Protein AF-A0A8I1I4Y7-F1 (afdb_monomer_lite)

Radius of gyration: 14.71 Å; chains: 1; bounding box: 39×27×34 Å

pLDDT: mean 88.8, std 13.3, range [42.88, 98.38]

Sequence (79 aa):
MAGTNDSTILDSPHLGHLWETFVLSELRKSLFLRHPEATLWFYRDQQKEADFVISYGSKLYLLDAKWKEIPPQSAFKNL

Foldseek 3Di:
DDDDDPVCLVVDPCVQVVQLVVVVVVVVVCCVVPPVVKDKDWDDDPADGASIWIDHDPDIDGHHGDPDPDDDPVVDPGD

Secondary structure (DSSP, 8-state):
-----TTTGGG-TTHHHHHHHHHHHHHHHHHHHH-TT-EEEEEE-SS-EEEEEEEETTEEEEE---SSSS--GGG-S--

Structure (mmCIF, N/CA/C/O backbone):
data_AF-A0A8I1I4Y7-F1
#
_entry.id   AF-A0A8I1I4Y7-F1
#
loop_
_atom_site.group_PDB
_atom_site.id
_atom_site.type_symbol
_atom_site.label_atom_id
_atom_site.label_alt_id
_atom_site.label_comp_id
_atom_site.label_asym_id
_atom_site.label_entity_id
_atom_site.label_seq_id
_atom_site.pdbx_PDB_ins_code
_atom_site.Cartn_x
_atom_site.Cartn_y
_atom_site.Cartn_z
_atom_site.occupancy
_atom_site.B_iso_or_equiv
_atom_site.auth_seq_id
_atom_site.auth_comp_id
_atom_site.auth_asym_id
_atom_site.auth_atom_id
_atom_site.pdbx_PDB_model_num
ATOM 1 N N . MET A 1 1 ? 20.359 -18.311 -5.809 1.00 42.88 1 MET A N 1
ATOM 2 C CA . MET A 1 1 ? 19.745 -17.034 -5.396 1.00 42.88 1 MET A CA 1
ATOM 3 C C . MET A 1 1 ? 20.461 -15.941 -6.162 1.00 42.88 1 MET A C 1
ATOM 5 O O . MET A 1 1 ? 21.650 -15.765 -5.938 1.00 42.88 1 MET A O 1
ATOM 9 N N . ALA A 1 2 ? 19.818 -15.337 -7.160 1.00 46.44 2 ALA A N 1
ATOM 10 C CA . ALA A 1 2 ? 20.467 -14.315 -7.976 1.00 46.44 2 ALA A CA 1
ATOM 11 C C . ALA A 1 2 ? 20.575 -13.033 -7.144 1.00 46.44 2 ALA A C 1
ATOM 13 O O . ALA A 1 2 ? 19.566 -12.388 -6.869 1.00 46.44 2 ALA A O 1
ATOM 14 N N . GLY A 1 3 ? 21.787 -12.725 -6.682 1.00 53.50 3 GLY A N 1
ATOM 15 C CA . GLY A 1 3 ? 22.095 -11.423 -6.110 1.00 53.50 3 GLY A CA 1
ATOM 16 C C . GLY A 1 3 ? 21.891 -10.371 -7.191 1.00 53.50 3 GLY A C 1
ATOM 17 O O . GLY A 1 3 ? 22.473 -10.462 -8.269 1.00 53.50 3 GLY A O 1
ATOM 18 N N . THR A 1 4 ? 21.012 -9.413 -6.933 1.00 54.06 4 THR A N 1
ATOM 19 C CA . THR A 1 4 ? 20.859 -8.233 -7.776 1.00 54.06 4 THR A CA 1
ATOM 20 C C . THR A 1 4 ? 22.117 -7.389 -7.606 1.00 54.06 4 THR A C 1
ATOM 22 O O . THR A 1 4 ? 22.317 -6.809 -6.544 1.00 54.06 4 THR A O 1
ATOM 25 N N . ASN A 1 5 ? 22.980 -7.332 -8.620 1.00 62.84 5 ASN A N 1
ATOM 26 C CA . ASN A 1 5 ? 24.017 -6.303 -8.664 1.00 62.84 5 ASN A CA 1
ATOM 27 C C . ASN A 1 5 ? 23.323 -4.933 -8.751 1.00 62.84 5 ASN A C 1
ATOM 29 O O . ASN A 1 5 ? 22.363 -4.798 -9.518 1.00 62.84 5 ASN A O 1
ATOM 33 N N . ASP A 1 6 ? 23.815 -3.926 -8.023 1.00 64.88 6 ASP A N 1
ATOM 34 C CA . ASP A 1 6 ? 23.229 -2.573 -7.951 1.00 64.88 6 ASP A CA 1
ATOM 35 C C . ASP A 1 6 ? 22.929 -1.965 -9.333 1.00 64.88 6 ASP A C 1
ATOM 37 O O . ASP A 1 6 ? 21.933 -1.269 -9.517 1.00 64.88 6 ASP A O 1
ATOM 41 N N . SER A 1 7 ? 23.740 -2.293 -10.342 1.00 66.56 7 SER A N 1
ATOM 42 C CA . SER A 1 7 ? 23.592 -1.819 -11.722 1.00 66.56 7 SER A CA 1
ATOM 43 C C . SER A 1 7 ? 22.442 -2.450 -12.516 1.00 66.56 7 SER A C 1
ATOM 45 O O . SER A 1 7 ? 22.144 -1.983 -13.609 1.00 66.56 7 SER A O 1
ATOM 47 N N . THR A 1 8 ? 21.799 -3.501 -12.003 1.00 77.19 8 THR A N 1
ATOM 48 C CA . THR A 1 8 ? 20.777 -4.285 -12.732 1.00 77.19 8 THR A CA 1
ATOM 49 C C . THR A 1 8 ? 19.401 -4.251 -12.079 1.00 77.19 8 THR A C 1
ATOM 51 O O . THR A 1 8 ? 18.425 -4.736 -12.646 1.00 77.19 8 THR A O 1
ATOM 54 N N . ILE A 1 9 ? 19.297 -3.672 -10.880 1.00 80.50 9 ILE A N 1
ATOM 55 C CA . ILE A 1 9 ? 18.056 -3.697 -10.102 1.00 80.50 9 ILE A CA 1
ATOM 56 C C . ILE A 1 9 ? 16.937 -2.889 -10.767 1.00 80.50 9 ILE A C 1
ATOM 58 O O . ILE A 1 9 ? 15.773 -3.256 -10.645 1.00 80.50 9 ILE A O 1
ATOM 62 N N . LEU A 1 10 ? 17.294 -1.843 -11.520 1.00 84.69 10 LEU A N 1
ATOM 63 C CA . LEU A 1 10 ? 16.344 -0.997 -12.246 1.00 84.69 10 LEU A CA 1
ATOM 64 C C . LEU A 1 10 ? 15.675 -1.716 -13.425 1.00 84.69 10 LEU A C 1
ATOM 66 O O . LEU A 1 10 ? 14.547 -1.385 -13.778 1.00 84.69 10 LEU A O 1
ATOM 70 N N . ASP A 1 11 ? 16.340 -2.720 -13.992 1.00 84.75 11 ASP A N 1
ATOM 71 C CA . ASP A 1 11 ? 15.802 -3.541 -15.083 1.00 84.75 11 ASP A CA 1
ATOM 72 C C . ASP A 1 11 ? 15.241 -4.877 -14.571 1.00 84.75 11 ASP A C 1
ATOM 74 O O . ASP A 1 11 ? 14.744 -5.705 -15.337 1.00 84.75 11 ASP A O 1
ATOM 78 N N . SER A 1 12 ? 15.314 -5.107 -13.258 1.00 86.81 12 SER A N 1
ATOM 79 C CA . SER A 1 12 ? 14.849 -6.339 -12.641 1.00 86.81 12 SER A CA 1
ATOM 80 C C . SER A 1 12 ? 13.321 -6.427 -12.675 1.00 86.81 12 SER A C 1
ATOM 82 O O . SER A 1 12 ? 12.640 -5.472 -12.286 1.00 86.81 12 SER A O 1
ATOM 84 N N . PRO A 1 13 ? 12.744 -7.603 -12.988 1.00 86.62 13 PRO A N 1
ATOM 85 C CA . PRO A 1 13 ? 11.305 -7.828 -12.840 1.00 86.62 13 PRO A CA 1
ATOM 86 C C . PRO A 1 13 ? 10.828 -7.690 -11.381 1.00 86.62 13 PRO A C 1
ATOM 88 O O . PRO A 1 13 ? 9.629 -7.592 -11.133 1.00 86.62 13 PRO A O 1
ATOM 91 N N . HIS A 1 14 ? 11.747 -7.671 -10.408 1.00 89.44 14 HIS A N 1
ATOM 92 C CA . HIS A 1 14 ? 11.444 -7.502 -8.987 1.00 89.44 14 HIS A CA 1
ATOM 93 C C . HIS A 1 14 ? 11.416 -6.042 -8.520 1.00 89.44 14 HIS A C 1
ATOM 95 O O . HIS A 1 14 ? 11.038 -5.807 -7.374 1.00 89.44 14 HIS A O 1
ATOM 101 N N . LEU A 1 15 ? 11.784 -5.068 -9.364 1.00 91.00 15 LEU A N 1
ATOM 102 C CA . LEU A 1 15 ? 11.834 -3.654 -8.971 1.00 91.00 15 LEU A CA 1
ATOM 103 C C . LEU A 1 15 ? 10.503 -3.170 -8.379 1.00 91.00 15 LEU A C 1
ATOM 105 O O . LEU A 1 15 ? 10.502 -2.498 -7.351 1.00 91.00 15 LEU A O 1
ATOM 109 N N . GLY A 1 16 ? 9.380 -3.558 -8.993 1.00 90.81 16 GLY A N 1
ATOM 110 C CA . GLY A 1 16 ? 8.040 -3.231 -8.498 1.00 90.81 16 GLY A CA 1
ATOM 111 C C . GLY A 1 16 ? 7.799 -3.762 -7.084 1.00 90.81 16 GLY A C 1
ATOM 112 O O . GLY A 1 16 ? 7.505 -2.985 -6.185 1.00 90.81 16 GLY A O 1
ATOM 113 N N . HIS A 1 17 ? 8.048 -5.054 -6.853 1.00 91.81 17 HIS A N 1
ATOM 114 C CA . HIS A 1 17 ? 7.870 -5.662 -5.529 1.00 91.81 17 HIS A CA 1
ATOM 115 C C . HIS A 1 17 ? 8.804 -5.062 -4.466 1.00 91.81 17 HIS A C 1
ATOM 117 O O . HIS A 1 17 ? 8.411 -4.912 -3.309 1.00 91.81 17 HIS A O 1
ATOM 123 N N . LEU A 1 18 ? 10.044 -4.713 -4.833 1.00 93.38 18 LEU A N 1
ATOM 124 C CA . LEU A 1 18 ? 10.979 -4.038 -3.928 1.00 93.38 18 LEU A CA 1
ATOM 125 C C . LEU A 1 18 ? 10.460 -2.652 -3.536 1.00 93.38 18 LEU A C 1
ATOM 127 O O . LEU A 1 18 ? 10.480 -2.300 -2.356 1.00 93.38 18 LEU A O 1
ATOM 131 N N . TRP A 1 19 ? 9.957 -1.895 -4.511 1.00 94.31 19 TRP A N 1
ATOM 132 C CA . TRP A 1 19 ? 9.355 -0.589 -4.277 1.00 94.31 19 TRP A CA 1
ATOM 133 C C . TRP A 1 19 ? 8.096 -0.678 -3.408 1.00 94.31 19 TRP A C 1
ATOM 135 O O . TRP A 1 19 ? 7.999 0.024 -2.404 1.00 94.31 19 TRP A O 1
ATOM 145 N N . GLU A 1 20 ? 7.173 -1.586 -3.722 1.00 95.50 20 GLU A N 1
ATOM 146 C CA . GLU A 1 20 ? 5.971 -1.850 -2.920 1.00 95.50 20 GLU A CA 1
ATOM 147 C C . GLU A 1 20 ? 6.338 -2.228 -1.474 1.00 95.50 20 GLU A C 1
ATOM 149 O O . GLU A 1 20 ? 5.775 -1.688 -0.523 1.00 95.50 20 GLU A O 1
ATOM 154 N N . THR A 1 21 ? 7.347 -3.085 -1.281 1.00 96.12 21 THR A N 1
ATOM 155 C CA . THR A 1 21 ? 7.833 -3.485 0.054 1.00 96.12 21 THR A CA 1
ATOM 156 C C . THR A 1 21 ? 8.426 -2.307 0.833 1.00 96.12 21 THR A C 1
ATOM 158 O O . THR A 1 21 ? 8.210 -2.177 2.046 1.00 96.12 21 THR A O 1
ATOM 161 N N . PHE A 1 22 ? 9.169 -1.434 0.152 1.00 96.88 22 PHE A N 1
ATOM 162 C CA . PHE A 1 22 ? 9.695 -0.210 0.748 1.00 96.88 22 PHE A CA 1
ATOM 163 C C . PHE A 1 22 ? 8.555 0.722 1.185 1.00 96.88 22 PHE A C 1
ATOM 165 O O . PHE A 1 22 ? 8.495 1.109 2.354 1.00 96.88 22 PHE A O 1
ATOM 172 N N . VAL A 1 23 ? 7.597 1.002 0.295 1.00 97.62 23 VAL A N 1
ATOM 173 C CA . VAL A 1 23 ? 6.427 1.848 0.589 1.00 97.62 23 VAL A CA 1
ATOM 174 C C . VAL A 1 23 ? 5.604 1.278 1.746 1.00 97.62 23 VAL A C 1
ATOM 176 O O . VAL A 1 23 ? 5.242 2.024 2.654 1.00 97.62 23 VAL A O 1
ATOM 179 N N . LEU A 1 24 ? 5.375 -0.039 1.782 1.00 98.06 24 LEU A N 1
ATOM 180 C CA . LEU A 1 24 ? 4.704 -0.722 2.892 1.00 98.06 24 LEU A CA 1
ATOM 181 C C . LEU A 1 24 ? 5.399 -0.445 4.231 1.00 98.06 24 LEU A C 1
ATOM 183 O O . LEU A 1 24 ? 4.743 -0.155 5.234 1.00 98.06 24 LEU A O 1
ATOM 187 N N . SER A 1 25 ? 6.728 -0.540 4.257 1.00 98.19 25 SER A N 1
ATOM 188 C CA . SER A 1 25 ? 7.522 -0.325 5.469 1.00 98.19 25 SER A CA 1
ATOM 189 C C . SER A 1 25 ? 7.415 1.119 5.965 1.00 98.19 25 SER A C 1
ATOM 191 O O . SER A 1 25 ? 7.234 1.345 7.165 1.00 98.19 25 SER A O 1
ATOM 193 N N . GLU A 1 26 ? 7.461 2.099 5.061 1.00 98.25 26 GLU A N 1
ATOM 194 C CA . GLU A 1 26 ? 7.281 3.514 5.407 1.00 98.25 26 GLU A CA 1
ATOM 195 C C . GLU A 1 26 ? 5.848 3.833 5.846 1.00 98.25 26 GLU A C 1
ATOM 197 O O . GLU A 1 26 ? 5.659 4.513 6.858 1.00 98.25 26 GLU A O 1
ATOM 202 N N . LEU A 1 27 ? 4.834 3.293 5.161 1.00 97.94 27 LEU A N 1
ATOM 203 C CA . LEU A 1 27 ? 3.429 3.457 5.543 1.00 97.94 27 LEU A CA 1
ATOM 204 C C . LEU A 1 27 ? 3.171 2.902 6.942 1.00 97.94 27 LEU A C 1
ATOM 206 O O . LEU A 1 27 ? 2.590 3.600 7.768 1.00 97.94 27 LEU A O 1
ATOM 210 N N . ARG A 1 28 ? 3.658 1.695 7.256 1.00 97.69 28 ARG A N 1
ATOM 211 C CA . ARG A 1 28 ? 3.497 1.100 8.593 1.00 97.69 28 ARG A CA 1
ATOM 212 C C . ARG A 1 28 ? 4.097 1.973 9.690 1.00 97.69 28 ARG A C 1
ATOM 214 O O . ARG A 1 28 ? 3.440 2.199 10.702 1.00 97.69 28 ARG A O 1
ATOM 221 N N . LYS A 1 29 ? 5.319 2.477 9.490 1.00 98.38 29 LYS A N 1
ATOM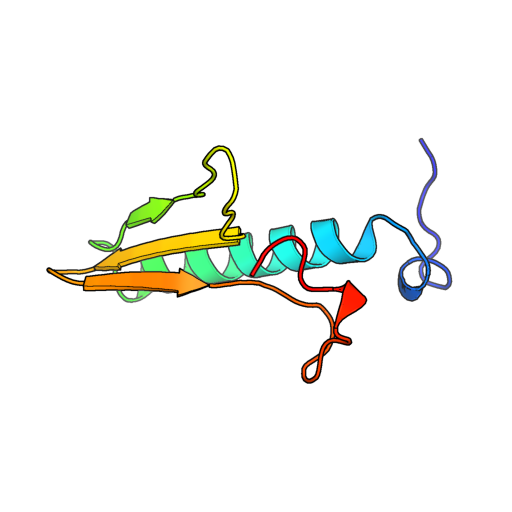 222 C CA . LYS A 1 29 ? 5.978 3.375 10.453 1.00 98.38 29 LYS A CA 1
ATOM 223 C C . LYS A 1 29 ? 5.215 4.691 10.604 1.00 98.38 29 LYS A C 1
ATOM 225 O O . LYS A 1 29 ? 4.984 5.138 11.722 1.00 98.38 29 LYS A O 1
ATOM 230 N N . SER A 1 30 ? 4.808 5.295 9.489 1.00 97.88 30 SER A N 1
ATOM 231 C CA . SER A 1 30 ? 4.079 6.565 9.476 1.00 97.88 30 SER A CA 1
ATOM 232 C C . SER A 1 30 ? 2.722 6.453 10.173 1.00 97.88 30 SER A C 1
ATOM 234 O O . SER A 1 30 ? 2.417 7.266 11.043 1.00 97.88 30 SER A O 1
ATOM 236 N N . LEU A 1 31 ? 1.941 5.414 9.853 1.00 97.94 31 LEU A N 1
ATOM 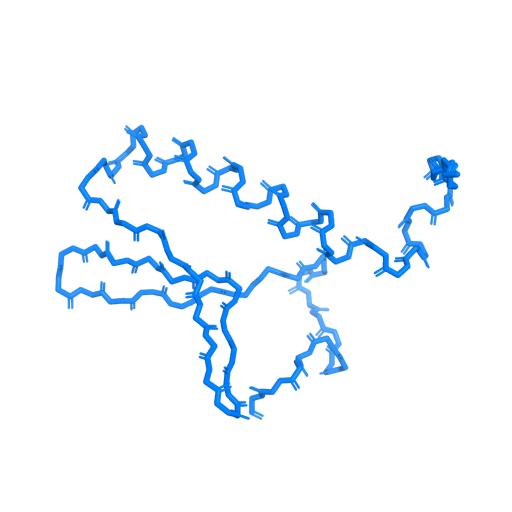237 C CA . LEU A 1 31 ? 0.647 5.152 10.483 1.00 97.94 31 LEU A CA 1
ATOM 238 C C . LEU A 1 31 ? 0.816 4.883 11.975 1.00 97.94 31 LEU A C 1
ATOM 240 O O . LEU A 1 31 ? 0.154 5.530 12.772 1.00 97.94 31 LEU A O 1
ATOM 244 N N . PHE A 1 32 ? 1.770 4.040 12.373 1.00 97.38 32 PHE A N 1
ATOM 245 C CA . PHE A 1 32 ? 2.034 3.786 13.790 1.00 97.38 32 PHE A CA 1
ATOM 246 C C . PHE A 1 32 ? 2.344 5.068 14.585 1.00 97.38 32 PHE A C 1
ATOM 248 O O . PHE A 1 32 ? 1.882 5.217 15.712 1.00 97.38 32 PHE A O 1
ATOM 255 N N . LEU A 1 33 ? 3.105 6.000 14.001 1.00 98.25 33 LEU A N 1
ATOM 256 C CA . LEU A 1 33 ? 3.511 7.236 14.677 1.00 98.25 33 LEU A CA 1
ATOM 257 C C . LEU A 1 33 ? 2.450 8.346 14.647 1.00 98.25 33 LEU A C 1
ATOM 259 O O . LEU A 1 33 ? 2.440 9.182 15.547 1.00 98.25 33 LEU A O 1
ATOM 263 N N . ARG A 1 34 ? 1.611 8.411 13.606 1.00 97.75 34 ARG A N 1
ATOM 264 C CA . ARG A 1 34 ? 0.702 9.552 13.366 1.00 97.75 34 ARG A CA 1
ATOM 265 C C . ARG A 1 34 ? -0.780 9.207 13.483 1.00 97.75 34 ARG A C 1
ATOM 267 O O . ARG A 1 34 ? -1.560 10.078 13.848 1.00 97.75 34 ARG A O 1
ATOM 274 N N . HIS A 1 35 ? -1.149 7.971 13.158 1.00 97.62 35 HIS A N 1
ATOM 275 C CA . HIS A 1 35 ? -2.525 7.475 13.091 1.00 97.62 35 HIS A CA 1
ATOM 276 C C . HIS A 1 35 ? -2.589 6.012 13.572 1.00 97.62 35 HIS A C 1
ATOM 278 O O . HIS A 1 35 ? -2.889 5.122 12.772 1.00 97.62 35 HIS A O 1
ATOM 284 N N . PRO A 1 36 ? -2.241 5.716 14.839 1.00 96.75 36 PRO A N 1
ATOM 285 C CA . PRO A 1 36 ? -2.178 4.344 15.354 1.00 96.75 36 PRO A CA 1
ATOM 286 C C . PRO A 1 36 ? -3.525 3.596 15.321 1.00 96.75 36 PRO A C 1
ATOM 288 O O . PRO A 1 36 ? -3.550 2.371 15.396 1.00 96.75 36 PRO A O 1
ATOM 291 N N . GLU A 1 37 ? -4.639 4.315 15.203 1.00 97.50 37 GLU A N 1
ATOM 292 C CA . GLU A 1 37 ? -5.988 3.788 14.997 1.00 97.50 37 GLU A CA 1
ATOM 293 C C . GLU A 1 37 ? -6.269 3.364 13.547 1.00 97.50 37 GLU A C 1
ATOM 295 O O . GLU A 1 37 ? -7.241 2.653 13.287 1.00 97.50 37 GLU A O 1
ATOM 300 N N . ALA A 1 38 ? -5.448 3.805 12.589 1.00 98.12 38 ALA A N 1
ATOM 301 C CA . ALA A 1 38 ? -5.581 3.402 11.200 1.00 98.12 38 ALA A CA 1
ATOM 302 C C . ALA A 1 38 ? -5.164 1.940 11.028 1.00 98.12 38 ALA A C 1
ATOM 304 O O . ALA A 1 38 ? -4.180 1.476 11.605 1.00 98.12 38 ALA A O 1
ATOM 305 N N . THR A 1 39 ? -5.875 1.216 10.168 1.00 97.62 39 THR A N 1
ATOM 306 C CA . THR A 1 39 ? -5.502 -0.156 9.805 1.00 97.62 39 THR A CA 1
ATOM 307 C C . THR A 1 39 ? -5.081 -0.227 8.346 1.00 97.62 39 THR A C 1
ATOM 309 O O . THR A 1 39 ? -5.734 0.362 7.486 1.00 97.62 39 THR A O 1
ATOM 312 N N . LEU A 1 40 ? -3.997 -0.952 8.077 1.00 98.00 40 LEU A N 1
ATOM 313 C CA . LEU A 1 40 ? -3.434 -1.160 6.746 1.00 98.00 40 LEU A CA 1
ATOM 314 C C . LEU A 1 40 ? -3.694 -2.597 6.282 1.00 98.00 40 LEU A C 1
ATOM 316 O O . LEU A 1 40 ? -3.324 -3.546 6.973 1.00 98.00 40 LEU A O 1
ATOM 320 N N . TRP A 1 41 ? -4.285 -2.738 5.100 1.00 97.25 41 TRP A N 1
ATOM 321 C CA . TRP A 1 41 ? -4.655 -4.004 4.473 1.00 97.25 41 TRP A CA 1
ATOM 322 C C . TRP A 1 41 ? -4.150 -4.082 3.030 1.00 97.25 41 TRP A C 1
ATOM 324 O O . TRP A 1 41 ? -3.765 -3.074 2.442 1.00 97.25 41 TRP A O 1
ATOM 334 N N . PHE A 1 42 ? -4.226 -5.281 2.457 1.00 95.56 42 PHE A N 1
ATOM 335 C CA . PHE A 1 42 ? -4.113 -5.535 1.020 1.00 95.56 42 PHE A CA 1
ATOM 336 C C . PHE A 1 42 ? -5.498 -5.911 0.492 1.00 95.56 42 PHE A C 1
ATOM 338 O O . PHE A 1 42 ? -6.271 -6.540 1.221 1.00 95.56 42 PHE A O 1
ATOM 345 N N . TYR A 1 43 ? -5.820 -5.554 -0.751 1.00 94.69 43 TYR A N 1
ATOM 346 C CA . TYR A 1 43 ? -7.114 -5.892 -1.341 1.00 94.69 43 TYR A CA 1
ATOM 347 C C . TYR A 1 43 ? -6.964 -6.538 -2.710 1.00 94.69 43 TYR A C 1
ATOM 349 O O . TYR A 1 43 ? -6.252 -6.040 -3.580 1.00 94.69 43 TYR A O 1
ATOM 357 N N . ARG A 1 44 ? -7.701 -7.632 -2.904 1.00 92.75 44 ARG A N 1
ATOM 358 C CA . ARG A 1 44 ? -7.819 -8.314 -4.185 1.00 92.75 44 ARG A CA 1
ATOM 359 C C . ARG A 1 44 ? -9.168 -9.009 -4.292 1.00 92.75 44 ARG A C 1
ATOM 361 O O . ARG A 1 44 ? -9.556 -9.734 -3.376 1.00 92.75 44 ARG A O 1
ATOM 368 N N . ASP A 1 45 ? -9.843 -8.824 -5.417 1.00 92.00 45 ASP A N 1
ATOM 369 C CA . ASP A 1 45 ? -10.974 -9.650 -5.837 1.00 92.00 45 ASP A CA 1
ATOM 370 C C . ASP A 1 45 ? -10.678 -10.331 -7.192 1.00 92.00 45 ASP A C 1
ATOM 372 O O . ASP A 1 45 ? -9.517 -10.495 -7.571 1.00 92.00 45 ASP A O 1
ATOM 376 N N . GLN A 1 46 ? -11.707 -10.803 -7.905 1.00 90.38 46 GLN A N 1
ATOM 377 C CA . GLN A 1 46 ? -11.525 -11.470 -9.202 1.00 90.38 46 GLN A CA 1
ATOM 378 C C . GLN A 1 46 ? -11.032 -10.540 -10.325 1.00 90.38 46 GLN A C 1
ATOM 380 O O . GLN A 1 46 ? -10.476 -11.031 -11.304 1.00 90.38 46 GLN A O 1
ATOM 385 N N . GLN A 1 47 ? -11.262 -9.228 -10.223 1.00 88.00 47 GLN A N 1
ATOM 386 C CA . GLN A 1 47 ? -10.996 -8.246 -11.281 1.00 88.00 47 GLN A CA 1
ATOM 387 C C . GLN A 1 47 ? -10.149 -7.059 -10.820 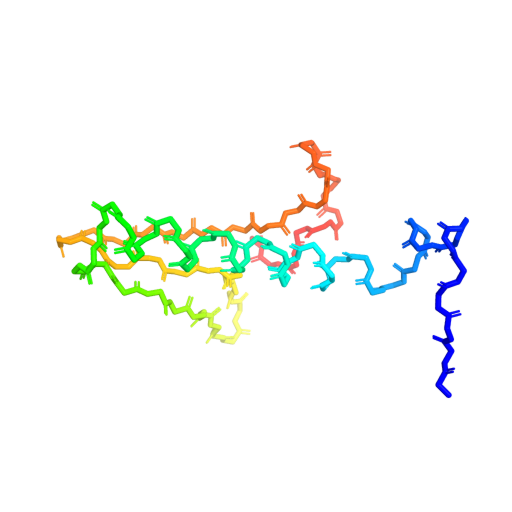1.00 88.00 47 GLN A C 1
ATOM 389 O O . GLN A 1 47 ? -9.503 -6.428 -11.646 1.00 88.00 47 GLN A O 1
ATOM 394 N N . LYS A 1 48 ? -10.158 -6.729 -9.531 1.00 89.19 48 LYS A N 1
ATOM 395 C CA . LYS A 1 48 ? -9.563 -5.525 -8.962 1.00 89.19 48 LYS A CA 1
ATOM 396 C C . LYS A 1 48 ? -8.532 -5.875 -7.909 1.00 89.19 48 LYS A C 1
ATOM 398 O O . LYS A 1 48 ? -8.653 -6.845 -7.162 1.00 89.19 48 LYS A O 1
ATOM 403 N N . GLU A 1 49 ? -7.524 -5.029 -7.840 1.00 91.94 49 GLU A N 1
ATOM 404 C CA . GLU A 1 49 ? -6.412 -5.140 -6.912 1.00 91.94 49 GLU A CA 1
ATOM 405 C C . GLU A 1 49 ? -6.031 -3.728 -6.473 1.00 91.94 49 GLU A C 1
ATOM 407 O O . GLU A 1 49 ? -6.108 -2.794 -7.270 1.00 91.94 49 GLU A O 1
ATOM 412 N N . ALA A 1 50 ? -5.685 -3.579 -5.199 1.00 93.56 50 ALA A N 1
ATOM 413 C CA . ALA A 1 50 ? -5.047 -2.379 -4.681 1.00 93.56 50 ALA A CA 1
ATOM 414 C C . ALA A 1 50 ? -3.861 -2.814 -3.826 1.00 93.56 50 ALA A C 1
ATOM 416 O O . ALA A 1 50 ? -4.025 -3.660 -2.935 1.00 93.56 50 ALA A O 1
ATOM 417 N N . ASP A 1 51 ? -2.696 -2.215 -4.083 1.00 94.88 51 ASP A N 1
ATOM 418 C CA . ASP A 1 51 ? -1.465 -2.547 -3.361 1.00 94.88 51 ASP A CA 1
ATOM 419 C C . ASP A 1 51 ? -1.659 -2.308 -1.852 1.00 94.88 51 ASP A C 1
ATOM 421 O O . ASP A 1 51 ? -1.227 -3.114 -1.032 1.00 94.88 51 ASP A O 1
ATOM 425 N N . PHE A 1 52 ? -2.383 -1.246 -1.470 1.00 97.31 52 PHE A N 1
ATOM 426 C CA . PHE A 1 52 ? -2.721 -0.946 -0.077 1.00 97.31 52 PHE A CA 1
ATOM 427 C C . PHE A 1 52 ? -4.143 -0.406 0.091 1.00 97.31 52 PHE A C 1
ATOM 429 O O . PHE A 1 52 ? -4.633 0.393 -0.708 1.00 97.31 52 PHE A O 1
ATOM 436 N N . VAL A 1 53 ? -4.774 -0.757 1.213 1.00 97.88 53 VAL A N 1
ATOM 437 C CA . VAL A 1 53 ? -6.015 -0.144 1.696 1.00 97.88 53 VAL A CA 1
ATOM 438 C C . VAL A 1 53 ? -5.821 0.340 3.125 1.00 97.88 53 VAL A C 1
ATOM 440 O O . VAL A 1 53 ? -5.536 -0.451 4.022 1.00 97.88 53 VAL A O 1
ATOM 443 N N . ILE A 1 54 ? -6.006 1.639 3.352 1.00 98.31 54 ILE A N 1
ATOM 444 C CA . ILE A 1 54 ? -5.974 2.238 4.688 1.00 98.31 54 ILE A CA 1
ATOM 445 C C . ILE A 1 54 ? -7.406 2.520 5.130 1.00 98.31 54 ILE A C 1
ATOM 447 O O . ILE A 1 54 ? -8.123 3.285 4.486 1.00 98.31 54 ILE A O 1
ATOM 451 N N . SER A 1 55 ? -7.805 1.923 6.250 1.00 97.94 55 SER A N 1
ATOM 452 C CA . SER A 1 55 ? -9.036 2.267 6.959 1.00 97.94 55 SER A CA 1
ATOM 453 C C . SER A 1 55 ? -8.717 3.261 8.063 1.00 97.94 55 SER A C 1
ATOM 455 O O . SER A 1 55 ? -7.940 2.949 8.964 1.00 97.94 55 SER A O 1
ATOM 457 N N . TYR A 1 56 ? -9.322 4.446 8.003 1.00 97.44 56 TYR A N 1
ATOM 458 C CA . TYR A 1 56 ? -9.135 5.503 8.993 1.00 97.44 56 TYR A CA 1
ATOM 459 C C . TYR A 1 56 ? -10.439 6.278 9.199 1.00 97.44 56 TYR A C 1
ATOM 461 O O . TYR A 1 56 ? -10.981 6.883 8.268 1.00 97.44 56 TYR A O 1
ATOM 469 N N . GLY A 1 57 ? -10.965 6.241 10.425 1.00 95.19 57 GLY A N 1
ATOM 470 C CA . GLY A 1 57 ? -12.308 6.738 10.722 1.00 95.19 57 GLY A CA 1
ATOM 471 C C . GLY A 1 57 ? -13.367 6.004 9.892 1.00 95.19 57 GLY A C 1
ATOM 472 O O . GLY A 1 57 ? -13.429 4.780 9.896 1.00 95.19 57 GLY A O 1
ATOM 473 N N . SER A 1 58 ? -14.190 6.754 9.158 1.00 96.31 58 SER A N 1
ATOM 474 C CA . SER A 1 58 ? -15.224 6.227 8.252 1.00 96.31 58 SER A CA 1
ATOM 475 C C . SER A 1 58 ? -14.789 6.170 6.782 1.00 96.31 58 SER A C 1
ATOM 477 O O . SER A 1 58 ? -15.631 6.034 5.893 1.00 96.31 58 SER A O 1
ATOM 479 N N . LYS A 1 59 ? -13.488 6.324 6.506 1.00 97.69 59 LYS A N 1
ATOM 480 C CA . LYS A 1 59 ? -12.945 6.398 5.147 1.00 97.69 59 LYS A CA 1
ATOM 481 C C . LYS A 1 59 ? -12.027 5.224 4.844 1.00 97.69 59 LYS A C 1
ATOM 483 O O . LYS A 1 59 ? -11.257 4.780 5.694 1.00 97.69 59 LYS A O 1
ATOM 488 N N . LEU A 1 60 ? -12.086 4.795 3.587 1.00 97.38 60 LEU A N 1
ATOM 489 C CA . LEU A 1 60 ? -11.118 3.896 2.977 1.00 97.38 60 LEU A CA 1
ATOM 490 C C . LEU A 1 60 ? -10.291 4.679 1.960 1.00 97.38 60 LEU A C 1
ATOM 492 O O . LEU A 1 60 ? -10.839 5.415 1.139 1.00 97.38 60 LEU A O 1
ATOM 496 N N . TYR A 1 61 ? -8.979 4.496 2.014 1.00 97.06 61 TYR A N 1
ATOM 497 C CA . TYR A 1 61 ? -8.029 5.039 1.053 1.00 97.06 61 TYR A CA 1
ATOM 498 C C . TYR A 1 61 ? -7.389 3.869 0.318 1.00 97.06 61 TYR A C 1
ATOM 500 O O . TYR A 1 61 ? -6.781 3.014 0.959 1.00 97.06 61 TYR A O 1
ATOM 508 N N . LEU A 1 62 ? -7.545 3.822 -1.002 1.00 96.00 62 LEU A N 1
ATOM 509 C CA . LEU A 1 62 ? -6.912 2.824 -1.860 1.00 96.00 62 LEU A CA 1
ATOM 510 C C . LEU A 1 62 ? -5.655 3.454 -2.457 1.00 96.00 62 LEU A C 1
ATOM 512 O O . LEU A 1 62 ? -5.718 4.577 -2.963 1.00 96.00 62 LEU A O 1
ATOM 516 N N . LEU A 1 63 ? -4.527 2.757 -2.371 1.00 95.25 63 LEU A N 1
ATOM 517 C CA . LEU A 1 63 ? -3.244 3.240 -2.865 1.00 95.25 63 LEU A CA 1
ATOM 518 C C . LEU A 1 63 ? -2.574 2.176 -3.727 1.00 95.25 63 LEU A C 1
ATOM 520 O O . LEU A 1 63 ? -2.550 1.006 -3.354 1.00 95.25 63 LEU A O 1
ATOM 524 N N . ASP A 1 64 ? -1.958 2.639 -4.810 1.00 93.44 64 ASP A N 1
ATOM 525 C CA . ASP A 1 64 ? -1.076 1.859 -5.670 1.00 93.44 64 ASP A CA 1
ATOM 526 C C . ASP A 1 64 ? 0.336 2.452 -5.618 1.00 93.44 64 ASP A C 1
ATOM 528 O O . ASP A 1 64 ? 0.518 3.664 -5.774 1.00 93.44 64 ASP A O 1
ATOM 532 N N . ALA A 1 65 ? 1.350 1.610 -5.423 1.00 94.31 65 ALA A N 1
ATOM 533 C CA . ALA A 1 65 ? 2.747 2.026 -5.386 1.00 94.31 65 ALA A CA 1
ATOM 534 C C . ALA A 1 65 ? 3.427 1.725 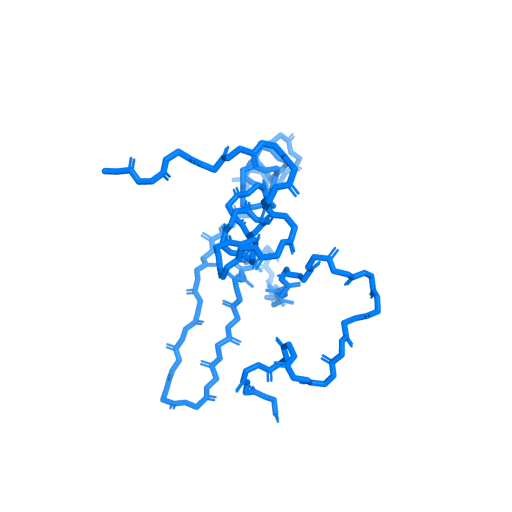-6.717 1.00 94.31 65 ALA A C 1
ATOM 536 O O . ALA A 1 65 ? 3.702 0.579 -7.059 1.00 94.31 65 ALA A O 1
ATOM 537 N N . LYS A 1 66 ? 3.766 2.776 -7.464 1.00 93.00 66 LYS A N 1
ATOM 538 C CA . LYS A 1 66 ? 4.502 2.654 -8.726 1.00 93.00 66 LYS A CA 1
ATOM 539 C C . LYS A 1 66 ? 5.873 3.308 -8.599 1.00 93.00 66 LYS A C 1
ATOM 541 O O . LYS A 1 66 ? 6.001 4.371 -8.002 1.00 93.00 66 LYS A O 1
ATOM 546 N N . TRP A 1 67 ? 6.895 2.658 -9.159 1.00 92.00 67 TRP A N 1
ATOM 547 C CA . TRP A 1 67 ? 8.287 3.135 -9.120 1.00 92.00 67 TRP A CA 1
ATOM 548 C C . TRP A 1 67 ? 8.467 4.508 -9.786 1.00 92.00 67 TRP A C 1
ATOM 550 O O . TRP A 1 67 ? 9.297 5.308 -9.367 1.00 92.00 67 TRP A O 1
ATOM 560 N N . LYS A 1 68 ? 7.691 4.782 -10.841 1.00 90.56 68 LYS A N 1
ATOM 5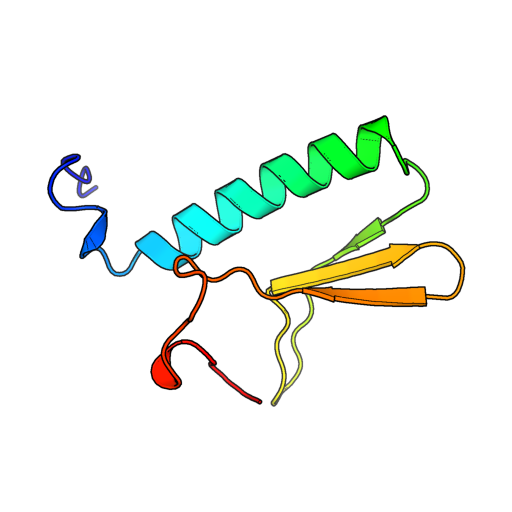61 C CA . LYS A 1 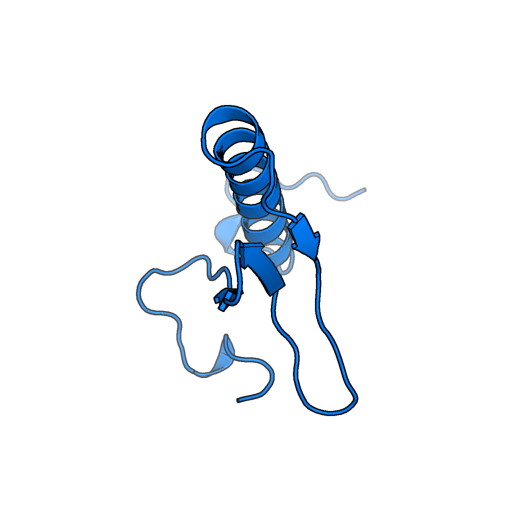68 ? 7.714 6.058 -11.563 1.00 90.56 68 LYS A CA 1
ATOM 562 C C . LYS A 1 68 ? 6.581 6.952 -11.078 1.00 90.56 68 LYS A C 1
ATOM 564 O O . LYS A 1 68 ? 5.458 6.479 -10.944 1.00 90.56 68 LYS A O 1
ATOM 569 N N . GLU A 1 69 ? 6.873 8.242 -10.931 1.00 89.94 69 GLU A N 1
ATOM 570 C CA . GLU A 1 69 ? 5.878 9.283 -10.639 1.00 89.94 69 GLU A CA 1
ATOM 571 C C . GLU A 1 69 ? 4.774 9.331 -11.704 1.00 89.94 69 GLU A C 1
ATOM 573 O O . GLU A 1 69 ? 3.592 9.389 -11.378 1.00 89.94 69 GLU A O 1
ATOM 578 N N . ILE A 1 70 ? 5.167 9.237 -12.979 1.00 92.00 70 ILE A N 1
ATOM 579 C CA . ILE A 1 70 ? 4.257 9.081 -14.116 1.00 92.00 70 ILE A CA 1
ATOM 580 C C . ILE A 1 70 ? 4.427 7.652 -14.648 1.00 92.00 70 ILE A C 1
ATOM 582 O O . ILE A 1 70 ? 5.301 7.396 -15.488 1.00 92.00 70 ILE A O 1
ATOM 586 N N . PRO A 1 71 ? 3.666 6.682 -14.116 1.00 88.88 71 PRO A N 1
ATOM 587 C CA . PRO A 1 71 ? 3.742 5.305 -14.573 1.00 88.88 71 PRO A CA 1
ATOM 588 C C . PRO A 1 71 ? 3.167 5.168 -15.993 1.00 88.88 71 PRO A C 1
ATOM 590 O O . PRO A 1 71 ? 2.175 5.816 -16.330 1.00 88.88 71 PRO A O 1
ATOM 593 N N . PRO A 1 72 ? 3.760 4.315 -16.846 1.00 88.62 72 PRO A N 1
ATOM 594 C CA . PRO A 1 72 ? 3.161 3.982 -18.133 1.00 88.62 72 PRO A CA 1
ATOM 595 C C . PRO A 1 72 ? 1.865 3.184 -17.930 1.00 88.62 72 PRO A C 1
ATOM 597 O O . PRO A 1 72 ? 1.705 2.509 -16.915 1.00 88.62 72 PRO A O 1
ATOM 600 N N . GLN A 1 73 ? 0.981 3.171 -18.934 1.00 87.50 73 GLN A N 1
ATOM 601 C CA . GLN A 1 73 ? -0.286 2.426 -18.868 1.00 87.50 73 GLN A CA 1
ATOM 602 C C . GLN A 1 73 ? -0.090 0.939 -18.519 1.00 87.50 73 GLN A C 1
ATOM 604 O O . GLN A 1 73 ? -0.887 0.361 -17.789 1.00 87.50 73 GLN A O 1
ATOM 609 N N . SER A 1 74 ? 1.000 0.328 -18.990 1.00 85.81 74 SER A N 1
ATOM 610 C CA . SER A 1 74 ? 1.342 -1.073 -18.717 1.00 85.81 74 SER A CA 1
ATOM 611 C C . SER A 1 74 ? 1.642 -1.383 -17.246 1.00 85.81 74 SER A C 1
ATOM 613 O O . SER A 1 74 ? 1.683 -2.553 -16.872 1.00 85.81 74 SER A O 1
ATOM 615 N N . ALA A 1 75 ? 1.867 -0.367 -16.408 1.00 83.06 75 ALA A N 1
ATOM 616 C CA . ALA A 1 75 ? 2.082 -0.543 -14.975 1.00 83.06 75 ALA A CA 1
ATOM 617 C C . ALA A 1 75 ? 0.769 -0.702 -14.186 1.00 83.06 75 ALA A C 1
ATOM 619 O O . ALA A 1 75 ? 0.807 -1.102 -13.021 1.00 83.06 75 ALA A O 1
ATOM 620 N N . PHE A 1 76 ? -0.380 -0.405 -14.800 1.00 81.06 76 PHE A N 1
ATOM 621 C CA . PHE A 1 76 ? -1.695 -0.612 -14.203 1.00 81.06 76 PHE A CA 1
ATOM 622 C C . PHE A 1 76 ? -2.199 -1.995 -14.587 1.00 81.06 76 PHE A C 1
ATOM 624 O O . PHE A 1 76 ? -2.434 -2.276 -15.761 1.00 81.06 76 PHE A O 1
ATOM 631 N N . LYS A 1 77 ? -2.314 -2.882 -13.595 1.00 67.25 77 LYS A N 1
ATOM 632 C CA . LYS A 1 77 ? -2.639 -4.282 -13.864 1.00 67.25 77 LYS A CA 1
ATOM 633 C C . LYS A 1 77 ? -4.127 -4.520 -14.093 1.00 67.25 77 LYS A C 1
ATOM 635 O O . LYS A 1 77 ? -4.402 -5.393 -14.895 1.00 67.25 77 LYS A O 1
ATOM 640 N N . ASN A 1 78 ? -5.050 -3.758 -13.493 1.00 60.88 78 ASN A N 1
ATOM 641 C CA . ASN A 1 78 ? -6.498 -3.877 -13.736 1.00 60.88 78 ASN A CA 1
ATOM 642 C C . ASN A 1 78 ? -7.279 -2.635 -13.238 1.00 60.88 78 ASN A C 1
ATOM 644 O O . ASN A 1 78 ? -7.771 -2.631 -12.108 1.00 60.88 78 ASN A O 1
ATOM 648 N N . LEU A 1 79 ? -7.411 -1.593 -14.064 1.00 51.19 79 LEU A N 1
ATOM 649 C CA . LEU A 1 79 ? -8.388 -0.511 -13.850 1.00 51.19 79 LEU A CA 1
ATOM 650 C C . LEU A 1 79 ? -9.440 -0.525 -14.957 1.00 51.19 79 LEU A C 1
ATOM 652 O O . LEU A 1 79 ? -9.029 -0.653 -16.133 1.00 51.19 79 LEU A O 1
#